Protein AF-A0A941WRL7-F1 (afdb_monomer_lite)

Structure (mmCIF, N/CA/C/O backbone):
data_AF-A0A941WRL7-F1
#
_entry.id   AF-A0A941WRL7-F1
#
loop_
_atom_site.group_PDB
_atom_site.id
_atom_site.type_symbol
_atom_site.label_atom_id
_atom_site.label_alt_id
_atom_site.label_comp_id
_atom_site.label_asym_id
_atom_site.label_entity_id
_atom_site.label_seq_id
_atom_site.pdbx_PDB_ins_code
_atom_site.Cartn_x
_atom_site.Cartn_y
_atom_site.Cartn_z
_atom_site.occupancy
_atom_site.B_iso_or_equiv
_atom_site.auth_seq_id
_atom_site.auth_comp_id
_atom_site.auth_asym_id
_atom_site.auth_atom_id
_atom_site.pdbx_PDB_model_num
ATOM 1 N N . MET A 1 1 ? -22.331 -19.727 36.267 1.00 53.69 1 MET A N 1
ATOM 2 C CA . MET A 1 1 ? -22.757 -18.586 37.110 1.00 53.69 1 MET A CA 1
ATOM 3 C C . MET A 1 1 ? -23.782 -17.773 36.330 1.00 53.69 1 MET A C 1
ATOM 5 O O . MET A 1 1 ? -23.397 -17.000 35.463 1.00 53.69 1 MET A O 1
ATOM 9 N N . THR A 1 2 ? -25.077 -18.014 36.526 1.00 61.50 2 THR A N 1
ATOM 10 C CA . THR A 1 2 ? -26.141 -17.452 35.674 1.00 61.50 2 THR A CA 1
ATOM 11 C C . THR A 1 2 ? -26.902 -16.319 36.368 1.00 61.50 2 THR A C 1
ATOM 13 O O . THR A 1 2 ? -27.129 -16.342 37.576 1.00 61.50 2 THR A O 1
ATOM 16 N N . GLY A 1 3 ? -27.272 -15.299 35.585 1.00 72.00 3 GLY A N 1
ATOM 17 C CA . GLY A 1 3 ? -28.191 -14.224 35.970 1.00 72.00 3 GLY A CA 1
ATOM 18 C C . GLY A 1 3 ? -27.521 -12.907 36.363 1.00 72.00 3 GLY A C 1
ATOM 19 O O . GLY A 1 3 ? -27.286 -12.053 35.516 1.00 72.00 3 GLY A O 1
ATOM 20 N N . LYS A 1 4 ? -27.244 -12.710 37.657 1.00 72.31 4 LYS A N 1
ATOM 21 C CA . LYS A 1 4 ? -26.890 -11.382 38.207 1.00 72.31 4 LYS A CA 1
ATOM 22 C C . LYS A 1 4 ? -25.389 -11.090 38.235 1.00 72.31 4 LYS A C 1
ATOM 24 O O . LYS A 1 4 ? -24.969 -9.980 37.933 1.00 72.31 4 LYS A O 1
ATOM 29 N N . VAL A 1 5 ? -24.577 -12.097 38.549 1.00 77.88 5 VAL A N 1
ATOM 30 C CA . VAL A 1 5 ? -23.116 -11.948 38.663 1.00 77.88 5 VAL A CA 1
ATOM 31 C C . VAL A 1 5 ? -22.481 -11.700 37.290 1.00 77.88 5 VAL A C 1
ATOM 33 O O . VAL A 1 5 ? -21.664 -10.800 37.138 1.00 77.88 5 VAL A O 1
ATOM 36 N N . ALA A 1 6 ? -22.919 -12.428 36.258 1.00 80.69 6 ALA A N 1
ATOM 37 C CA . ALA A 1 6 ? -22.448 -12.227 34.886 1.00 80.69 6 ALA A CA 1
ATOM 38 C C . ALA A 1 6 ? -22.792 -10.827 34.338 1.00 80.69 6 ALA A C 1
ATOM 40 O O . ALA A 1 6 ? -21.966 -10.212 33.667 1.00 80.69 6 ALA A O 1
ATOM 41 N N . ALA A 1 7 ? -23.977 -10.300 34.666 1.00 84.94 7 ALA A N 1
ATOM 42 C CA . ALA A 1 7 ? -24.397 -8.959 34.261 1.00 84.94 7 ALA A CA 1
ATOM 43 C C . ALA A 1 7 ? -23.538 -7.852 34.899 1.00 84.94 7 ALA A C 1
ATOM 45 O O . ALA A 1 7 ? -23.270 -6.845 34.249 1.00 84.94 7 ALA A O 1
ATOM 46 N N . LEU A 1 8 ? -23.058 -8.059 36.131 1.00 87.81 8 LEU A N 1
ATOM 47 C CA . LEU A 1 8 ? -22.186 -7.110 36.828 1.00 87.81 8 LEU A CA 1
ATOM 48 C C . LEU A 1 8 ? -20.796 -7.009 36.173 1.00 87.81 8 LEU A C 1
ATOM 50 O O . LEU A 1 8 ? -20.230 -5.924 36.065 1.00 87.81 8 LEU A O 1
ATOM 54 N N . PHE A 1 9 ? -20.254 -8.138 35.704 1.00 90.31 9 PHE A N 1
ATOM 55 C CA . PHE A 1 9 ? -18.915 -8.194 35.106 1.00 90.31 9 PHE A CA 1
ATOM 56 C C . PHE A 1 9 ? -18.885 -7.855 33.613 1.00 90.31 9 PHE A C 1
ATOM 58 O O . PHE A 1 9 ? -17.857 -7.395 33.118 1.00 90.31 9 PHE A O 1
ATOM 65 N N . ALA A 1 10 ? -19.990 -8.037 32.886 1.00 90.25 10 ALA A N 1
ATOM 66 C CA . ALA A 1 10 ? -20.079 -7.732 31.457 1.00 90.25 10 ALA A CA 1
ATOM 67 C C . ALA A 1 10 ? -19.570 -6.322 31.060 1.00 90.25 10 ALA A C 1
ATOM 69 O O . ALA A 1 10 ? -18.748 -6.242 30.139 1.00 90.25 10 ALA A O 1
ATOM 70 N N . PRO A 1 11 ? -19.970 -5.211 31.719 1.00 91.38 11 PRO A N 1
ATOM 71 C CA . PRO A 1 11 ? -19.462 -3.880 31.376 1.00 91.38 11 PRO A CA 1
ATOM 72 C C . PRO A 1 11 ? -17.969 -3.717 31.685 1.00 91.38 11 PRO A C 1
ATOM 74 O O . PRO A 1 11 ? -17.258 -3.090 30.902 1.00 91.38 11 PRO A O 1
ATOM 77 N N . ILE A 1 12 ? -17.475 -4.327 32.768 1.00 93.50 12 ILE A N 1
ATOM 78 C CA . ILE A 1 12 ? -16.055 -4.289 33.150 1.00 93.50 12 ILE A CA 1
ATOM 79 C C . ILE A 1 12 ? -15.211 -5.013 32.098 1.00 93.50 12 ILE A C 1
ATOM 81 O O . ILE A 1 12 ? -14.208 -4.478 31.633 1.00 93.50 12 ILE A O 1
ATOM 85 N N . ILE A 1 13 ? -15.650 -6.195 31.655 1.00 92.81 13 ILE A N 1
ATOM 86 C CA . ILE A 1 13 ? -14.974 -6.961 30.599 1.00 92.81 13 ILE A CA 1
ATOM 87 C C . ILE A 1 13 ? -14.979 -6.179 29.281 1.00 92.81 13 ILE A C 1
ATOM 89 O O . ILE A 1 13 ? -13.962 -6.135 28.589 1.00 92.81 13 ILE A O 1
ATOM 93 N N . LYS A 1 14 ? -16.103 -5.540 28.928 1.00 91.75 14 LYS A N 1
ATOM 94 C CA . LYS A 1 14 ? -16.195 -4.707 27.721 1.00 91.75 14 LYS A CA 1
ATOM 95 C C . LYS A 1 14 ? -15.229 -3.520 27.784 1.00 91.75 14 LYS A C 1
ATOM 97 O O . LYS A 1 14 ? -14.511 -3.278 26.818 1.00 91.75 14 LYS A O 1
ATOM 102 N N . ALA A 1 15 ? -15.179 -2.821 28.917 1.00 93.19 15 ALA A N 1
ATOM 103 C CA . ALA A 1 15 ? -14.267 -1.701 29.125 1.00 93.19 15 ALA A CA 1
ATOM 104 C C . ALA A 1 15 ? -12.798 -2.144 29.070 1.00 93.19 15 ALA A C 1
ATOM 106 O O . ALA A 1 15 ? -12.002 -1.508 28.386 1.00 93.19 15 ALA A O 1
ATOM 107 N N . ALA A 1 16 ? -12.454 -3.265 29.710 1.00 95.12 16 ALA A N 1
ATOM 108 C CA . ALA A 1 16 ? -11.101 -3.815 29.690 1.00 95.12 16 ALA A CA 1
ATOM 109 C C . ALA A 1 16 ? -10.652 -4.188 28.268 1.00 95.12 16 ALA A C 1
ATOM 111 O O . ALA A 1 16 ? -9.557 -3.812 27.858 1.00 95.12 16 ALA A O 1
ATOM 112 N N . LYS A 1 17 ? -11.520 -4.846 27.482 1.00 95.56 17 LYS A N 1
ATOM 113 C CA . LYS A 1 17 ? -11.249 -5.155 26.067 1.00 95.56 17 LYS A CA 1
ATOM 114 C C . LYS A 1 17 ? -10.972 -3.897 25.247 1.00 95.56 17 LYS A C 1
ATOM 116 O O . LYS A 1 17 ? -10.029 -3.894 24.466 1.00 95.56 17 LYS A O 1
ATOM 121 N N . LEU A 1 18 ? -11.770 -2.841 25.421 1.00 96.12 18 LEU A N 1
ATOM 122 C CA . LEU A 1 18 ? -11.559 -1.578 24.710 1.00 96.12 18 LEU A CA 1
ATOM 123 C C . LEU A 1 18 ? -10.278 -0.864 25.167 1.00 96.12 18 LEU A C 1
ATOM 125 O O . LEU A 1 18 ? -9.572 -0.279 24.349 1.00 96.12 18 LEU A O 1
ATOM 129 N N . ALA A 1 19 ? -9.967 -0.917 26.463 1.00 96.00 19 ALA A N 1
ATOM 130 C CA . ALA A 1 19 ? -8.785 -0.287 27.045 1.00 96.00 19 ALA A CA 1
ATOM 131 C C . ALA A 1 19 ? -7.470 -0.925 26.568 1.00 96.00 19 ALA A C 1
ATOM 133 O O . ALA A 1 19 ? -6.467 -0.224 26.461 1.00 96.00 19 ALA A O 1
ATOM 134 N N . SER A 1 20 ? -7.474 -2.216 26.213 1.00 96.88 20 SER A N 1
ATOM 135 C CA . SER A 1 20 ? -6.321 -2.882 25.585 1.00 96.88 20 SER A CA 1
ATOM 136 C C . SER A 1 20 ? -5.973 -2.340 24.194 1.00 96.88 20 SER A C 1
ATOM 138 O O . SER A 1 20 ? -4.889 -2.624 23.693 1.00 96.88 20 SER A O 1
ATOM 140 N N . TRP A 1 21 ? -6.863 -1.556 23.581 1.00 97.62 21 TRP A N 1
ATOM 141 C CA . TRP A 1 21 ? -6.680 -0.970 22.256 1.00 97.62 21 TRP A CA 1
ATOM 142 C C . TRP A 1 21 ? -6.835 0.552 22.307 1.00 97.62 21 TRP A C 1
ATOM 144 O O . TRP A 1 21 ? -7.894 1.038 21.920 1.00 97.62 21 TRP A O 1
ATOM 154 N N . PRO A 1 22 ? -5.856 1.334 22.793 1.00 98.12 22 PRO A N 1
ATOM 155 C CA . PRO A 1 22 ? -5.924 2.799 22.783 1.00 98.12 22 PRO A CA 1
ATOM 156 C C . PRO A 1 22 ? -6.241 3.406 21.400 1.00 98.12 22 PRO A C 1
ATOM 158 O O . PRO A 1 22 ? -6.072 2.773 20.357 1.00 98.12 22 PRO A O 1
ATOM 161 N N . VAL A 1 23 ? -6.701 4.662 21.367 1.00 98.12 23 VAL A N 1
ATOM 162 C CA . VAL A 1 23 ? -6.863 5.393 20.095 1.00 98.12 23 VAL A CA 1
ATOM 163 C C . VAL A 1 23 ? -5.519 5.426 19.361 1.00 98.12 23 VAL A C 1
ATOM 165 O O . VAL A 1 23 ? -4.481 5.685 19.966 1.00 98.12 23 VAL A O 1
ATOM 168 N N . GLY A 1 24 ? -5.537 5.114 18.064 1.00 96.94 24 GLY A N 1
ATOM 169 C CA . GLY A 1 24 ? -4.343 4.935 17.238 1.00 96.94 24 GLY A CA 1
ATOM 170 C C . GLY A 1 24 ? -3.865 3.487 17.100 1.00 96.94 24 GLY A C 1
ATOM 171 O O . GLY A 1 24 ? -3.065 3.215 16.206 1.00 96.94 24 GLY A O 1
ATOM 172 N N . SER A 1 25 ? -4.363 2.537 17.902 1.00 97.75 25 SER A N 1
ATOM 173 C CA . SER A 1 25 ? -3.988 1.127 17.741 1.00 97.75 25 SER A CA 1
ATOM 174 C C . SER A 1 25 ? -4.448 0.543 16.404 1.00 97.75 25 SER A C 1
ATOM 176 O O . SER A 1 25 ? -5.518 0.890 15.897 1.00 97.75 25 SER A O 1
ATOM 178 N N . ILE A 1 26 ? -3.651 -0.388 15.871 1.00 97.50 26 ILE A N 1
ATOM 179 C CA . ILE A 1 26 ? -3.926 -1.109 14.625 1.00 97.50 26 ILE A CA 1
ATOM 180 C C . ILE A 1 26 ? -4.298 -2.558 14.940 1.00 97.50 26 ILE A C 1
ATOM 182 O O . ILE A 1 26 ? -3.507 -3.287 15.530 1.00 97.50 26 ILE A O 1
ATOM 186 N N . TYR A 1 27 ? -5.481 -2.982 14.502 1.00 97.62 27 TYR A N 1
ATOM 187 C CA . TYR A 1 27 ? -5.936 -4.370 14.562 1.00 97.62 27 TYR A CA 1
ATOM 188 C C . TYR A 1 27 ? -5.890 -5.009 13.170 1.00 97.62 27 TYR A C 1
ATOM 190 O O . TYR A 1 27 ? -6.374 -4.420 12.201 1.00 97.62 27 TYR A O 1
ATOM 198 N N . MET A 1 28 ? -5.342 -6.224 13.079 1.00 97.56 28 MET A N 1
ATOM 199 C CA . MET A 1 28 ? -5.184 -6.983 11.833 1.00 97.56 28 MET A CA 1
ATOM 200 C C . MET A 1 28 ? -5.955 -8.305 11.919 1.00 97.56 28 MET A C 1
ATOM 202 O O . MET A 1 28 ? -5.870 -9.007 12.927 1.00 97.56 28 MET A O 1
ATOM 206 N N . SER A 1 29 ? -6.707 -8.656 10.875 1.00 97.06 29 SER A N 1
ATOM 207 C CA . SER A 1 29 ? -7.490 -9.899 10.834 1.00 97.06 29 SER A CA 1
ATOM 208 C C . SER A 1 29 ? -7.768 -10.369 9.410 1.00 97.06 29 SER A C 1
ATOM 210 O O . SER A 1 29 ? -7.893 -9.567 8.491 1.00 97.06 29 SER A O 1
ATOM 212 N N . LEU A 1 30 ? -7.943 -11.678 9.226 1.00 98.00 30 LEU A N 1
ATOM 213 C CA . LEU A 1 30 ? -8.454 -12.251 7.974 1.00 98.00 30 LEU A CA 1
ATOM 214 C C . LEU A 1 30 ? -9.970 -12.051 7.803 1.00 98.00 30 LEU A C 1
ATOM 216 O O . LEU A 1 30 ? -10.504 -12.289 6.724 1.00 98.00 30 LEU A O 1
ATOM 220 N N . GLN A 1 31 ? -10.675 -11.601 8.845 1.00 97.06 31 GLN A N 1
ATOM 221 C CA . GLN A 1 31 ? -12.114 -11.354 8.791 1.00 97.06 31 GLN A CA 1
ATOM 222 C C . GLN A 1 31 ? -12.432 -9.883 8.529 1.00 97.06 31 GLN A C 1
ATOM 224 O O . GLN A 1 31 ? -11.828 -8.980 9.105 1.00 97.06 31 GLN A O 1
ATOM 229 N N . ALA A 1 32 ? -13.444 -9.646 7.691 1.00 96.38 32 ALA A N 1
ATOM 230 C CA . ALA A 1 32 ? -13.886 -8.306 7.314 1.00 96.38 32 ALA A CA 1
ATOM 231 C C . ALA A 1 32 ? -14.621 -7.553 8.439 1.00 96.38 32 ALA A C 1
ATOM 233 O O . ALA A 1 32 ? -14.905 -6.364 8.282 1.00 96.38 32 ALA A O 1
ATOM 234 N N . THR A 1 33 ? -14.945 -8.235 9.538 1.00 96.88 33 THR A N 1
ATOM 235 C CA . THR A 1 33 ? -15.678 -7.704 10.690 1.00 96.88 33 THR A CA 1
ATOM 236 C C . THR A 1 33 ? -14.950 -6.515 11.316 1.00 96.88 33 THR A C 1
ATOM 238 O O . THR A 1 33 ? -13.755 -6.586 11.601 1.00 96.88 33 THR A O 1
ATOM 241 N N . SER A 1 34 ? -15.677 -5.419 11.547 1.00 96.81 34 SER A N 1
ATOM 242 C CA . SER A 1 34 ? -15.127 -4.247 12.232 1.00 96.81 34 SER A CA 1
ATOM 243 C C . SER A 1 34 ? -14.773 -4.586 13.685 1.00 96.81 34 SER A C 1
ATOM 245 O O . SER A 1 34 ? -15.607 -5.167 14.384 1.00 96.81 34 SER A O 1
ATOM 247 N N . PRO A 1 35 ? -13.609 -4.160 14.207 1.00 97.75 35 PRO A N 1
ATOM 248 C CA . PRO A 1 35 ? -13.257 -4.382 15.608 1.00 97.75 35 PRO A CA 1
ATOM 249 C C . PRO A 1 35 ? -14.214 -3.692 16.585 1.00 97.75 35 PRO A C 1
ATOM 251 O O . PRO A 1 35 ? -14.285 -4.093 17.746 1.00 97.75 35 PRO A O 1
ATOM 254 N N . ALA A 1 36 ? -15.018 -2.727 16.120 1.00 97.25 36 ALA A N 1
ATOM 255 C CA . ALA A 1 36 ? -16.087 -2.117 16.907 1.00 97.25 36 ALA A CA 1
ATOM 256 C C . ALA A 1 36 ? -17.061 -3.162 17.480 1.00 97.25 36 ALA A C 1
ATOM 258 O O . ALA A 1 36 ? -17.531 -3.016 18.609 1.00 97.25 36 ALA A O 1
ATOM 259 N N . THR A 1 37 ? -17.331 -4.253 16.754 1.00 96.12 37 THR A N 1
ATOM 260 C CA . THR A 1 37 ? -18.221 -5.323 17.236 1.00 96.12 37 THR A CA 1
ATOM 261 C C . THR A 1 37 ? -17.545 -6.239 18.260 1.00 96.12 37 THR A C 1
ATOM 263 O O . THR A 1 37 ? -18.233 -6.920 19.016 1.00 96.12 37 THR A O 1
ATOM 266 N N . LEU A 1 38 ? -16.208 -6.273 18.289 1.00 95.00 38 LEU A N 1
ATOM 267 C CA . LEU A 1 38 ? -15.410 -7.144 19.161 1.00 95.00 38 LEU A CA 1
ATOM 268 C C . LEU A 1 38 ? -14.996 -6.439 20.458 1.00 95.00 38 LEU A C 1
ATOM 270 O O . LEU A 1 38 ? -15.036 -7.036 21.539 1.00 95.00 38 LEU A O 1
ATOM 274 N N . PHE A 1 39 ? -14.595 -5.173 20.339 1.00 95.81 39 PHE A N 1
ATOM 275 C CA . PHE A 1 39 ? -13.977 -4.389 21.407 1.00 95.81 39 PHE A CA 1
ATOM 276 C C . PHE A 1 39 ? -14.786 -3.136 21.774 1.00 95.81 39 PHE A C 1
ATOM 278 O O . PHE A 1 39 ? -14.613 -2.610 22.867 1.00 95.81 39 PHE A O 1
ATOM 285 N N . GLY A 1 40 ? -15.704 -2.673 20.921 1.00 95.81 40 GLY A N 1
ATOM 286 C CA . GLY A 1 40 ? -16.304 -1.338 21.027 1.00 95.81 40 GLY A CA 1
ATOM 287 C C . GLY A 1 40 ? -15.427 -0.259 20.382 1.00 95.81 40 GLY A C 1
ATOM 288 O O . GLY A 1 40 ? -14.492 -0.571 19.648 1.00 95.81 40 GLY A O 1
ATOM 289 N N . GLY A 1 41 ? -15.723 1.013 20.662 1.00 96.62 41 GLY A N 1
ATOM 290 C CA . GLY A 1 41 ? -15.031 2.154 20.050 1.00 96.62 41 GLY A CA 1
ATOM 291 C C . GLY A 1 41 ? -15.380 2.365 18.572 1.00 96.62 41 GLY A C 1
ATOM 292 O O . GLY A 1 41 ? -16.252 1.690 18.019 1.00 96.62 41 GLY A O 1
ATOM 293 N N . THR A 1 42 ? -14.679 3.304 17.942 1.00 98.12 42 THR A N 1
ATOM 294 C CA . THR A 1 42 ? -14.812 3.643 16.518 1.00 98.12 42 THR A CA 1
ATOM 295 C C . THR A 1 42 ? -13.530 3.278 15.781 1.00 98.12 42 THR A C 1
ATOM 297 O O . THR A 1 42 ? -12.427 3.546 16.259 1.00 98.12 42 THR A O 1
ATOM 300 N N . TRP A 1 43 ? -13.676 2.644 14.618 1.00 98.44 43 TRP A N 1
ATOM 301 C CA . TRP A 1 43 ? -12.569 2.078 13.854 1.00 98.44 43 TRP A CA 1
ATOM 302 C C . TRP A 1 43 ? -12.704 2.403 12.373 1.00 98.44 43 TRP A C 1
ATOM 304 O O . TRP A 1 43 ? -13.803 2.384 11.821 1.00 98.44 43 TRP A O 1
ATOM 314 N N . GLU A 1 44 ? -11.570 2.634 11.727 1.00 97.69 44 GLU A N 1
ATOM 315 C CA . GLU A 1 44 ? -11.468 2.969 10.309 1.00 97.69 44 GLU A CA 1
ATOM 316 C C . GLU A 1 44 ? -10.573 1.953 9.592 1.00 97.69 44 GLU A C 1
ATOM 318 O O . GLU A 1 44 ? -9.539 1.557 10.131 1.00 97.69 44 GLU A O 1
ATOM 323 N N . ARG A 1 45 ? -10.947 1.527 8.378 1.00 96.88 45 ARG A N 1
ATOM 324 C CA . ARG A 1 45 ? -10.078 0.680 7.545 1.00 96.88 45 ARG A CA 1
ATOM 325 C C . ARG A 1 45 ? -8.886 1.483 7.050 1.00 96.88 45 ARG A C 1
ATOM 327 O O . ARG A 1 45 ? -9.064 2.547 6.468 1.00 96.88 45 ARG A O 1
ATOM 334 N N . ILE A 1 46 ? -7.689 0.934 7.212 1.00 96.50 46 ILE A N 1
ATOM 335 C CA . ILE A 1 46 ? -6.441 1.575 6.789 1.00 96.50 46 ILE A CA 1
ATOM 336 C C . ILE A 1 46 ? -5.635 0.668 5.861 1.00 96.50 46 ILE A C 1
ATOM 338 O O . ILE A 1 46 ? -5.927 -0.518 5.728 1.00 96.50 46 ILE A O 1
ATOM 342 N N . ALA A 1 47 ? -4.602 1.238 5.233 1.00 92.50 47 ALA A N 1
ATOM 343 C CA . ALA A 1 47 ? -3.591 0.505 4.469 1.00 92.50 47 ALA A CA 1
ATOM 344 C C . ALA A 1 47 ? -4.161 -0.426 3.373 1.00 92.50 47 ALA A C 1
ATOM 346 O O . ALA A 1 47 ? -3.565 -1.444 3.029 1.00 92.50 47 ALA A O 1
ATOM 347 N N . ASN A 1 48 ? -5.301 -0.061 2.771 1.00 93.31 48 ASN A N 1
ATOM 348 C CA . ASN A 1 48 ? -5.851 -0.790 1.627 1.00 93.31 48 ASN A CA 1
ATOM 349 C C . ASN A 1 48 ? -4.818 -0.814 0.489 1.00 93.31 48 ASN A C 1
ATOM 351 O O . ASN A 1 48 ? -4.368 0.245 0.040 1.00 93.31 48 ASN A O 1
ATOM 355 N N . GLY A 1 49 ? -4.432 -2.018 0.056 1.00 93.00 49 GLY A N 1
ATOM 356 C CA . GLY A 1 49 ? -3.419 -2.224 -0.984 1.00 93.00 49 GLY A CA 1
ATOM 357 C C . GLY A 1 49 ? -1.998 -1.811 -0.584 1.00 93.00 49 GLY A C 1
ATOM 358 O O . GLY A 1 49 ? -1.185 -1.556 -1.465 1.00 93.00 49 GLY A O 1
ATOM 359 N N . ARG A 1 50 ? -1.699 -1.692 0.717 1.00 94.38 50 ARG A N 1
ATOM 360 C CA . ARG A 1 50 ? -0.388 -1.263 1.227 1.00 94.38 50 ARG A CA 1
ATOM 361 C C . ARG A 1 50 ? 0.113 -2.215 2.305 1.00 94.38 50 ARG A C 1
ATOM 363 O O . ARG A 1 50 ? -0.677 -2.810 3.032 1.00 94.38 50 ARG A O 1
ATOM 370 N N . MET A 1 51 ? 1.430 -2.311 2.430 1.00 93.81 51 MET A N 1
ATOM 371 C CA . MET A 1 51 ? 2.077 -2.909 3.596 1.00 93.81 51 MET A CA 1
ATOM 372 C C . MET A 1 51 ? 2.346 -1.838 4.656 1.00 93.81 51 MET A C 1
ATOM 374 O O . MET A 1 51 ? 2.516 -0.663 4.325 1.00 93.81 51 MET A O 1
ATOM 378 N N . LEU A 1 52 ? 2.381 -2.238 5.926 1.00 95.38 52 LEU A N 1
ATOM 379 C CA . LEU A 1 52 ? 2.831 -1.361 7.003 1.00 95.38 52 LEU A CA 1
ATOM 380 C C . LEU A 1 52 ? 4.358 -1.384 7.067 1.00 95.38 52 LEU A C 1
ATOM 382 O O . LEU A 1 52 ? 4.968 -2.448 6.987 1.00 95.38 52 LEU A O 1
ATOM 386 N N . ILE A 1 53 ? 4.951 -0.210 7.252 1.00 95.44 53 ILE A N 1
ATOM 387 C CA . ILE A 1 53 ? 6.376 -0.036 7.531 1.00 95.44 53 ILE A CA 1
ATOM 388 C C . ILE A 1 53 ? 6.531 0.661 8.882 1.00 95.44 53 ILE A C 1
ATOM 390 O O . ILE A 1 53 ? 5.642 1.404 9.308 1.00 95.44 53 ILE A O 1
ATOM 394 N N . GLY A 1 54 ? 7.633 0.382 9.579 1.00 96.88 54 GLY A N 1
ATOM 395 C CA . GLY A 1 54 ? 7.950 1.056 10.835 1.00 96.88 54 GLY A CA 1
ATOM 396 C C . GLY A 1 54 ? 8.136 2.551 10.594 1.00 96.88 54 GLY A C 1
ATOM 397 O O . GLY A 1 54 ? 8.855 2.934 9.676 1.00 96.88 54 GLY A O 1
ATOM 398 N N . ALA A 1 55 ? 7.468 3.378 11.395 1.00 97.44 55 ALA A N 1
ATOM 399 C CA . ALA A 1 55 ? 7.604 4.821 11.281 1.00 97.44 55 ALA A CA 1
ATOM 400 C C . ALA A 1 55 ? 8.936 5.298 11.878 1.00 97.44 55 ALA A C 1
ATOM 402 O O . ALA A 1 55 ? 9.366 4.802 12.922 1.00 97.44 55 ALA A O 1
ATOM 403 N N . ASP A 1 56 ? 9.534 6.307 11.252 1.00 97.56 56 ASP A N 1
ATOM 404 C CA . ASP A 1 56 ? 10.666 7.070 11.773 1.00 97.56 56 ASP A CA 1
ATOM 405 C C . ASP A 1 56 ? 10.390 8.579 11.655 1.00 97.56 56 ASP A C 1
ATOM 407 O O . ASP A 1 56 ? 9.359 9.004 11.134 1.00 97.56 56 ASP A O 1
ATOM 411 N N . SER A 1 57 ? 11.274 9.413 12.197 1.00 96.19 57 SER A N 1
ATOM 412 C CA . SER A 1 57 ? 11.090 10.869 12.203 1.00 96.19 57 SER A CA 1
ATOM 413 C C . SER A 1 57 ? 11.527 11.570 10.912 1.00 96.19 57 SER A C 1
ATOM 415 O O . SER A 1 57 ? 11.388 12.790 10.830 1.00 96.19 57 SER A O 1
ATOM 417 N N . ALA A 1 58 ? 12.070 10.849 9.930 1.00 95.50 58 ALA A N 1
ATOM 418 C CA . ALA A 1 58 ? 12.725 11.425 8.761 1.00 95.50 58 ALA A CA 1
ATOM 419 C C . ALA A 1 58 ? 12.121 10.924 7.442 1.00 95.50 58 ALA A C 1
ATOM 421 O O . ALA A 1 58 ? 11.456 11.684 6.741 1.00 95.50 58 ALA A O 1
ATOM 422 N N . SER A 1 59 ? 12.358 9.659 7.101 1.00 95.88 59 SER A N 1
ATOM 423 C CA . SER A 1 59 ? 11.993 9.070 5.809 1.00 95.88 59 SER A CA 1
ATOM 424 C C . SER A 1 59 ? 10.565 8.540 5.804 1.00 95.88 59 SER A C 1
ATOM 426 O O . SER A 1 59 ? 9.876 8.642 4.789 1.00 95.88 59 SER A O 1
ATOM 428 N N . TYR A 1 60 ? 10.099 8.019 6.942 1.00 97.06 60 TYR A N 1
ATOM 429 C CA . TYR A 1 60 ? 8.773 7.414 7.063 1.00 97.06 60 TYR A CA 1
ATOM 430 C C . TYR A 1 60 ? 7.990 7.965 8.262 1.00 97.06 60 TYR A C 1
ATOM 432 O O . TYR A 1 60 ? 7.675 7.213 9.189 1.00 97.06 60 TYR A O 1
ATOM 440 N N . PRO A 1 61 ? 7.617 9.262 8.264 1.00 97.12 61 PRO A N 1
ATOM 441 C CA . PRO A 1 61 ? 6.769 9.828 9.309 1.00 97.12 61 PRO A CA 1
ATOM 442 C C . PRO A 1 61 ? 5.470 9.038 9.493 1.00 97.12 61 PRO A C 1
ATOM 444 O O . PRO A 1 61 ? 4.885 8.534 8.529 1.00 97.12 61 PRO A O 1
ATOM 447 N N . ALA A 1 62 ? 4.980 8.958 10.731 1.00 95.62 62 ALA A N 1
ATOM 448 C CA . ALA A 1 62 ? 3.751 8.237 11.044 1.00 95.62 62 ALA A CA 1
ATOM 449 C C . ALA A 1 62 ? 2.566 8.749 10.202 1.00 95.62 62 ALA A C 1
ATOM 451 O O . ALA A 1 62 ? 2.259 9.939 10.188 1.00 95.62 62 ALA A O 1
ATOM 452 N N . GLY A 1 63 ? 1.889 7.833 9.506 1.00 92.88 63 GLY A N 1
ATOM 453 C CA . GLY A 1 63 ? 0.762 8.151 8.623 1.00 92.88 63 GLY A CA 1
ATOM 454 C C . GLY A 1 63 ? 1.144 8.549 7.194 1.00 92.88 63 GLY A C 1
ATOM 455 O O . GLY A 1 63 ? 0.245 8.697 6.367 1.00 92.88 63 GLY A O 1
ATOM 456 N N . SER A 1 64 ? 2.437 8.677 6.876 1.00 95.94 64 SER A N 1
ATOM 457 C CA . SER A 1 64 ? 2.893 8.828 5.490 1.00 95.94 64 SER A CA 1
ATOM 458 C C . SER A 1 64 ? 2.561 7.586 4.651 1.00 95.94 64 SER A C 1
ATOM 460 O O . SER A 1 64 ? 2.389 6.478 5.165 1.00 95.94 64 SER A O 1
ATOM 462 N N . THR A 1 65 ? 2.435 7.774 3.336 1.00 95.44 65 THR A N 1
ATOM 463 C CA . THR A 1 65 ? 2.158 6.689 2.386 1.00 95.44 65 THR A CA 1
ATOM 464 C C . THR A 1 65 ? 3.040 6.822 1.155 1.00 95.44 65 THR A C 1
ATOM 466 O O . THR A 1 65 ? 3.295 7.939 0.715 1.00 95.44 65 THR A O 1
ATOM 469 N N . GLY A 1 66 ? 3.422 5.700 0.551 1.00 94.75 66 GLY 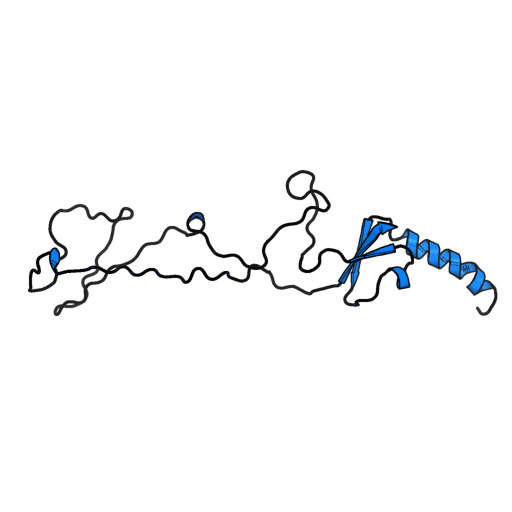A N 1
ATOM 470 C CA . GLY A 1 66 ? 4.203 5.668 -0.683 1.00 94.75 66 GLY A CA 1
ATOM 471 C C . GLY A 1 66 ? 4.281 4.259 -1.268 1.00 94.75 66 GLY A C 1
ATOM 472 O O . GLY A 1 66 ? 3.492 3.388 -0.889 1.00 94.75 66 GLY A O 1
ATOM 473 N N . GLY A 1 67 ? 5.248 4.055 -2.163 1.00 95.00 67 GLY A N 1
ATOM 474 C CA . GLY A 1 67 ? 5.486 2.792 -2.861 1.00 95.00 67 GLY A CA 1
ATOM 475 C C . GLY A 1 67 ? 4.672 2.634 -4.146 1.00 95.00 67 GLY A C 1
ATOM 476 O O . GLY A 1 67 ? 3.738 3.388 -4.419 1.00 95.00 67 GLY A O 1
ATOM 477 N N . GLU A 1 68 ? 5.034 1.624 -4.932 1.00 95.94 68 GLU A N 1
ATOM 478 C CA . GLU A 1 68 ? 4.414 1.310 -6.217 1.00 95.94 68 GLU A CA 1
ATOM 479 C C . GLU A 1 68 ? 4.209 -0.202 -6.358 1.00 95.94 68 GLU A C 1
ATOM 481 O O . GLU A 1 68 ? 5.095 -0.993 -6.043 1.00 95.94 68 GLU A O 1
ATOM 486 N N . ALA A 1 69 ? 3.032 -0.619 -6.834 1.00 96.12 69 ALA A N 1
ATOM 487 C CA . ALA A 1 69 ? 2.751 -2.038 -7.062 1.00 96.12 69 ALA A CA 1
ATOM 488 C C . ALA A 1 69 ? 3.375 -2.562 -8.364 1.00 96.12 69 ALA A C 1
ATOM 490 O O . ALA A 1 69 ? 3.644 -3.757 -8.501 1.00 96.12 69 ALA A O 1
ATOM 491 N N . LYS A 1 70 ? 3.589 -1.671 -9.333 1.00 96.75 70 LYS A N 1
ATOM 492 C CA . LYS A 1 70 ? 4.285 -1.959 -10.582 1.00 96.75 70 LYS A CA 1
ATOM 493 C C . LYS A 1 70 ? 5.258 -0.837 -10.882 1.00 96.75 70 LYS A C 1
ATOM 495 O O . LYS A 1 70 ? 4.899 0.316 -10.673 1.00 96.75 70 LYS A O 1
ATOM 500 N N . HIS A 1 71 ? 6.413 -1.197 -11.423 1.00 96.88 71 HIS A N 1
ATOM 501 C CA . HIS A 1 71 ? 7.475 -0.266 -11.773 1.00 96.88 71 HIS A CA 1
ATOM 502 C C . HIS A 1 71 ? 7.885 -0.459 -13.235 1.00 96.88 71 HIS A C 1
ATOM 504 O O . HIS A 1 71 ?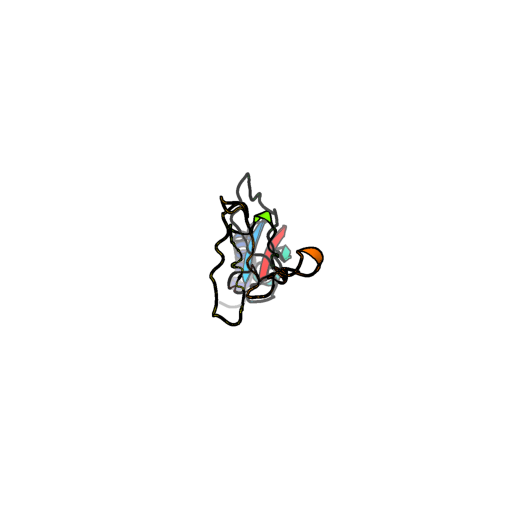 8.097 -1.591 -13.683 1.00 96.88 71 HIS A O 1
ATOM 510 N N . ALA A 1 72 ? 7.980 0.634 -13.990 1.00 95.31 72 ALA A N 1
ATOM 511 C CA . ALA A 1 72 ? 8.576 0.638 -15.321 1.00 95.31 72 ALA A CA 1
ATOM 512 C C . ALA A 1 72 ? 9.988 1.208 -15.219 1.00 95.31 72 ALA A C 1
ATOM 514 O O . ALA A 1 72 ? 10.142 2.344 -14.783 1.00 95.31 72 ALA A O 1
ATOM 515 N N . LEU A 1 73 ? 10.979 0.422 -15.647 1.00 94.25 73 LEU A N 1
ATOM 516 C CA . LEU A 1 73 ? 12.380 0.829 -15.611 1.00 94.25 73 LEU A CA 1
ATOM 517 C C . LEU A 1 73 ? 12.599 2.104 -16.429 1.00 94.25 73 LEU A C 1
ATOM 519 O O . LEU A 1 73 ? 12.104 2.232 -17.553 1.00 94.25 73 LEU A O 1
ATOM 523 N N . THR A 1 74 ? 13.379 3.012 -15.863 1.00 91.94 74 THR A N 1
ATOM 524 C CA . THR A 1 74 ? 13.852 4.242 -16.498 1.00 91.94 74 THR A CA 1
ATOM 525 C C . THR A 1 74 ? 15.233 4.046 -17.122 1.00 91.94 74 THR A C 1
ATOM 527 O O . THR A 1 74 ? 15.959 3.106 -16.798 1.00 91.94 74 THR A O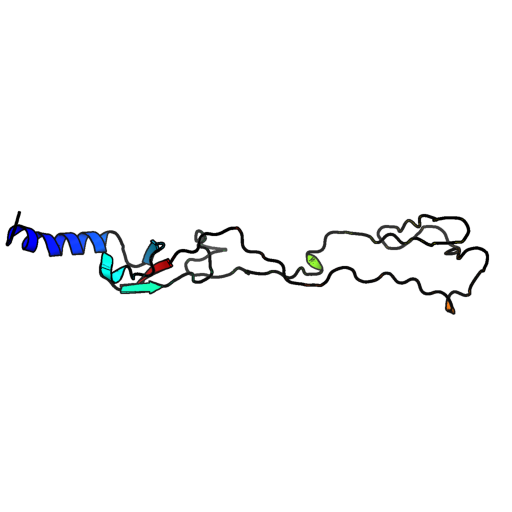 1
ATOM 530 N N . GLU A 1 75 ? 15.641 4.972 -17.994 1.00 89.00 75 GLU A N 1
ATOM 531 C CA . GLU A 1 75 ? 16.989 4.956 -18.579 1.00 89.00 75 GLU A CA 1
ATOM 532 C C . GLU A 1 75 ? 18.088 4.994 -17.506 1.00 89.00 75 GLU A C 1
ATOM 534 O O . GLU A 1 75 ? 19.101 4.313 -17.639 1.00 89.00 75 GLU A O 1
ATOM 539 N N . THR A 1 76 ? 17.869 5.721 -16.405 1.00 93.31 76 THR A N 1
ATOM 540 C CA . THR A 1 76 ? 18.823 5.825 -15.288 1.00 93.31 76 THR A CA 1
ATOM 541 C C . THR A 1 76 ? 18.967 4.543 -14.468 1.00 93.31 76 THR A C 1
ATOM 543 O O . THR A 1 76 ? 19.941 4.399 -13.733 1.00 93.31 76 THR A O 1
ATOM 546 N N . GLU A 1 77 ? 18.018 3.614 -14.583 1.00 93.44 77 GLU A N 1
ATOM 547 C CA . GLU A 1 77 ? 18.035 2.321 -13.889 1.00 93.44 77 GLU A CA 1
ATOM 548 C C . GLU A 1 77 ? 18.609 1.197 -14.765 1.00 93.44 77 GLU A C 1
ATOM 550 O O . GLU A 1 77 ? 18.766 0.070 -14.292 1.00 93.44 77 GLU A O 1
ATOM 555 N N . MET A 1 78 ? 18.947 1.478 -16.031 1.00 89.19 78 MET A N 1
ATOM 556 C CA . MET A 1 78 ? 19.556 0.489 -16.918 1.00 89.19 78 MET A CA 1
ATOM 557 C C . MET A 1 78 ? 21.045 0.297 -16.591 1.00 89.19 78 MET A C 1
ATOM 559 O O . MET A 1 78 ? 21.821 1.253 -16.660 1.00 89.19 78 MET A O 1
ATOM 563 N N . PRO A 1 79 ? 21.496 -0.937 -16.296 1.00 89.56 79 PRO A N 1
ATOM 564 C CA . PRO A 1 79 ? 22.919 -1.225 -16.185 1.00 89.56 79 PRO A CA 1
ATOM 565 C C . PRO A 1 79 ? 23.656 -0.954 -17.502 1.00 89.56 79 PRO A C 1
ATOM 567 O O . PRO A 1 79 ? 23.084 -1.052 -18.594 1.00 89.56 79 PRO A O 1
ATOM 570 N N . SER A 1 80 ? 24.959 -0.684 -17.397 1.00 88.38 80 SER A N 1
ATOM 571 C CA . SER A 1 80 ? 25.845 -0.649 -18.563 1.00 88.38 80 SER A CA 1
ATOM 572 C C . SER A 1 80 ? 25.744 -1.967 -19.334 1.00 88.38 80 SER A C 1
ATOM 574 O O . SER A 1 80 ? 25.904 -3.045 -18.759 1.00 88.38 80 SER A O 1
ATOM 576 N N . HIS A 1 81 ? 25.462 -1.876 -20.629 1.00 83.19 81 HIS A N 1
ATOM 577 C CA . HIS A 1 81 ? 25.327 -3.007 -21.538 1.00 83.19 81 HIS A CA 1
ATOM 578 C C . HIS A 1 81 ? 25.862 -2.619 -22.919 1.00 83.19 81 HIS A C 1
ATOM 580 O O . HIS A 1 81 ? 26.081 -1.442 -23.204 1.00 83.19 81 HIS A O 1
ATOM 586 N N . ASN A 1 82 ? 26.075 -3.607 -23.784 1.00 72.19 82 ASN A N 1
ATOM 587 C CA . ASN A 1 82 ? 26.462 -3.388 -25.170 1.00 72.19 82 ASN A CA 1
ATOM 588 C C . ASN A 1 82 ? 25.598 -4.228 -26.115 1.00 72.19 82 ASN A C 1
ATOM 590 O O . ASN A 1 82 ? 24.903 -5.163 -25.713 1.00 72.19 82 ASN A O 1
ATOM 594 N N . HIS A 1 83 ? 25.654 -3.877 -27.393 1.00 72.94 83 HIS A N 1
ATOM 595 C CA . HIS A 1 83 ? 25.087 -4.671 -28.466 1.00 72.94 83 HIS A CA 1
ATOM 596 C C . HIS A 1 83 ? 26.233 -5.190 -29.325 1.00 72.94 83 HIS A C 1
ATOM 598 O O . HIS A 1 83 ? 27.057 -4.413 -29.798 1.00 72.94 83 HIS A O 1
ATOM 604 N N . GLY A 1 84 ? 26.281 -6.508 -29.518 1.00 63.81 84 GLY A N 1
ATOM 605 C CA . GLY A 1 84 ? 27.146 -7.104 -30.526 1.00 63.81 84 GLY A CA 1
ATOM 606 C C . GLY A 1 84 ? 26.549 -6.877 -31.909 1.00 63.81 84 GLY A C 1
ATOM 607 O O . GLY A 1 84 ? 25.341 -7.039 -32.099 1.00 63.81 84 GLY A O 1
ATOM 608 N N . VAL A 1 85 ? 27.389 -6.535 -32.877 1.00 62.84 85 VAL A N 1
ATOM 609 C CA . VAL A 1 85 ? 26.991 -6.460 -34.281 1.00 62.84 85 VAL A CA 1
ATOM 610 C C . VAL A 1 85 ? 27.706 -7.599 -35.008 1.00 62.84 85 VAL A C 1
ATOM 612 O O . VAL A 1 85 ? 28.916 -7.761 -34.886 1.00 62.84 85 VAL A O 1
ATOM 615 N N . GLN A 1 86 ? 26.954 -8.438 -35.719 1.00 53.25 86 GLN A N 1
ATOM 616 C CA . GLN A 1 86 ? 27.506 -9.522 -36.534 1.00 53.25 86 GLN A CA 1
ATOM 617 C C . GLN A 1 86 ? 27.102 -9.311 -37.985 1.00 53.25 86 GLN A C 1
ATOM 619 O O . GLN A 1 86 ? 25.929 -9.084 -38.283 1.00 53.25 86 GLN A O 1
ATOM 624 N N . GLN A 1 87 ? 28.070 -9.421 -38.887 1.00 53.16 87 GLN A N 1
ATOM 625 C CA . GLN A 1 87 ? 27.821 -9.453 -40.318 1.00 53.16 87 GLN A CA 1
ATOM 626 C C . GLN A 1 87 ? 27.815 -10.907 -40.799 1.00 53.16 87 GLN A C 1
ATOM 628 O O . GLN A 1 87 ? 28.775 -11.645 -40.579 1.00 53.16 87 GLN A O 1
ATOM 633 N N . ALA A 1 88 ? 26.747 -11.314 -41.486 1.00 46.28 88 ALA A N 1
ATOM 634 C CA . ALA A 1 88 ? 26.719 -12.562 -42.241 1.00 46.28 88 ALA A CA 1
ATOM 635 C C . ALA A 1 88 ? 27.176 -12.281 -43.682 1.00 46.28 88 ALA A C 1
ATOM 637 O O . ALA A 1 88 ? 26.459 -11.637 -44.447 1.00 46.28 88 ALA A O 1
ATOM 638 N N . GLY A 1 89 ? 28.386 -12.724 -44.032 1.00 49.72 89 GLY A N 1
ATOM 639 C CA . GLY A 1 89 ? 28.893 -12.758 -45.408 1.00 49.72 89 GLY A CA 1
ATOM 640 C C . GLY A 1 89 ? 28.950 -14.190 -45.949 1.00 49.72 89 GLY A C 1
ATOM 641 O O . GLY A 1 89 ? 28.754 -15.148 -45.201 1.00 49.72 89 GLY A O 1
ATOM 642 N N . SER A 1 90 ? 29.258 -14.346 -47.239 1.00 46.53 90 SER A N 1
ATOM 643 C CA . SER A 1 90 ? 29.453 -15.655 -47.892 1.00 46.53 90 SER A CA 1
ATOM 644 C C . SER A 1 90 ? 30.579 -16.501 -47.282 1.00 46.53 90 SER A C 1
ATOM 646 O O . SER A 1 90 ? 30.623 -17.706 -47.512 1.00 46.53 90 SER A O 1
ATOM 648 N N . ASP A 1 91 ? 31.449 -15.882 -46.478 1.00 48.25 91 ASP A N 1
ATOM 649 C CA . ASP A 1 91 ? 32.724 -16.450 -46.029 1.00 48.25 91 ASP A CA 1
ATOM 650 C C . ASP A 1 91 ? 32.732 -16.779 -44.516 1.00 48.25 91 ASP A C 1
ATOM 652 O O . ASP A 1 91 ? 33.775 -17.096 -43.947 1.00 48.25 91 ASP A O 1
ATOM 656 N N . GLY A 1 92 ? 31.566 -16.732 -43.852 1.00 48.03 92 GLY A N 1
ATOM 657 C CA . GLY A 1 92 ? 31.406 -17.009 -42.416 1.00 48.03 92 GLY A CA 1
ATOM 658 C C . GLY A 1 92 ? 31.191 -15.756 -41.552 1.00 48.03 92 GLY A C 1
ATOM 659 O O . GLY A 1 92 ? 31.238 -14.627 -42.036 1.00 48.03 92 GLY A O 1
ATOM 660 N N . ALA A 1 93 ? 30.888 -15.954 -40.264 1.00 46.44 93 ALA A N 1
ATOM 661 C CA . ALA A 1 93 ? 30.613 -14.864 -39.324 1.00 46.44 93 ALA A CA 1
ATOM 662 C C . ALA A 1 93 ? 31.919 -14.199 -38.854 1.00 46.44 93 ALA A C 1
ATOM 664 O O . ALA A 1 93 ? 32.736 -14.841 -38.196 1.00 46.44 93 ALA A O 1
ATOM 665 N N . ILE A 1 94 ? 32.094 -12.909 -39.150 1.00 50.25 94 ILE A N 1
ATOM 666 C CA . ILE A 1 94 ? 33.182 -12.084 -38.604 1.00 50.25 94 ILE A CA 1
ATOM 667 C C . ILE A 1 94 ? 32.699 -11.382 -37.318 1.00 50.25 94 ILE A C 1
ATOM 669 O O . ILE A 1 94 ? 31.711 -10.642 -37.372 1.00 50.25 94 ILE A O 1
ATOM 673 N N . PRO A 1 95 ? 33.317 -11.621 -36.143 1.00 46.00 95 PRO A N 1
ATOM 674 C CA . PRO A 1 95 ? 32.937 -10.928 -34.917 1.00 46.00 95 PRO A CA 1
ATOM 675 C C . PRO A 1 95 ? 33.381 -9.465 -34.998 1.00 46.00 95 PRO A C 1
ATOM 677 O O . PRO A 1 95 ? 34.567 -9.183 -35.145 1.00 46.00 95 PRO A O 1
ATOM 680 N N . MET A 1 96 ? 32.425 -8.540 -34.902 1.00 51.44 96 MET A N 1
ATOM 681 C CA . MET A 1 96 ? 32.717 -7.119 -34.746 1.00 51.44 96 MET A CA 1
ATOM 682 C C . MET A 1 96 ? 32.652 -6.813 -33.257 1.00 51.44 96 MET A C 1
ATOM 684 O O . MET A 1 96 ? 31.623 -7.004 -32.607 1.00 51.44 96 MET A O 1
ATOM 688 N N . GLU A 1 97 ? 33.777 -6.408 -32.699 1.00 46.81 97 GLU A N 1
ATOM 689 C CA . GLU A 1 97 ? 33.849 -5.933 -31.327 1.00 46.81 97 GLU A CA 1
ATOM 690 C C . GLU A 1 97 ? 33.629 -4.400 -31.384 1.00 46.81 97 GLU A C 1
ATOM 692 O O . GLU A 1 97 ? 33.885 -3.773 -32.412 1.00 46.81 97 GLU A O 1
ATOM 697 N N . MET A 1 98 ? 32.999 -3.797 -30.370 1.00 43.94 98 MET A N 1
ATOM 698 C CA . MET A 1 98 ? 32.734 -2.347 -30.291 1.00 43.94 98 MET A CA 1
ATOM 699 C C . MET A 1 98 ? 33.281 -1.847 -28.952 1.00 43.94 98 MET A C 1
ATOM 701 O O . MET A 1 98 ? 32.932 -2.404 -27.908 1.00 43.94 98 MET A O 1
ATOM 705 N N . GLY A 1 99 ? 34.144 -0.823 -28.970 1.00 39.25 99 GLY A N 1
ATOM 706 C CA . GLY A 1 99 ? 34.672 -0.198 -27.758 1.00 39.25 99 GLY A CA 1
ATOM 707 C C . GLY A 1 99 ? 33.548 0.406 -26.912 1.00 39.25 99 GLY A C 1
ATOM 708 O O . GLY A 1 99 ? 32.452 0.665 -27.410 1.00 39.25 99 GLY A O 1
ATOM 709 N N . LYS A 1 100 ? 33.792 0.643 -25.615 1.00 40.22 100 LYS A N 1
ATOM 710 C CA . LYS A 1 100 ? 32.754 1.119 -24.672 1.00 40.22 100 LYS A CA 1
ATOM 711 C C . LYS A 1 100 ? 32.100 2.458 -25.063 1.00 40.22 100 LYS A C 1
ATOM 713 O O . LYS A 1 100 ? 31.081 2.822 -24.491 1.00 40.22 100 LYS A O 1
ATOM 718 N N . ASP A 1 101 ? 32.727 3.207 -25.963 1.00 44.34 101 ASP A N 1
ATOM 719 C CA . ASP A 1 101 ? 32.309 4.504 -26.501 1.00 44.34 101 ASP A CA 1
ATOM 720 C C . ASP A 1 101 ? 31.838 4.416 -27.966 1.00 44.34 101 ASP A C 1
ATOM 722 O O . ASP A 1 101 ? 31.621 5.437 -28.613 1.00 44.34 101 ASP A O 1
ATOM 726 N N . GLY A 1 102 ? 31.670 3.199 -28.495 1.00 45.56 102 GLY A N 1
ATOM 727 C CA . GLY A 1 102 ? 31.287 2.958 -29.88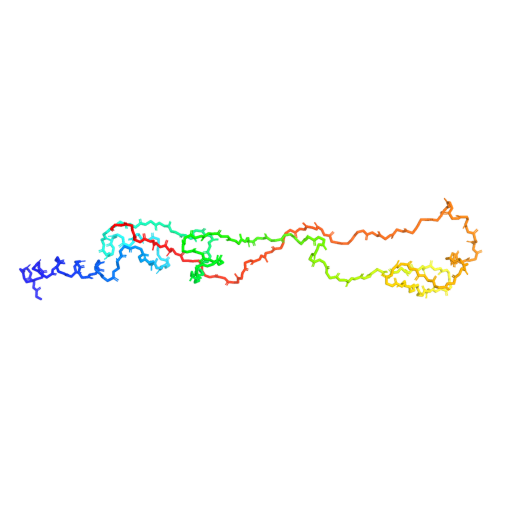3 1.00 45.56 102 GLY A CA 1
ATOM 728 C C . GLY A 1 102 ? 32.416 3.158 -30.896 1.00 45.56 102 GLY A C 1
ATOM 729 O O . GLY A 1 102 ? 32.129 3.161 -32.092 1.00 45.56 102 GLY A O 1
ATOM 730 N N . THR A 1 103 ? 33.675 3.307 -30.462 1.00 44.25 103 THR A N 1
ATOM 731 C CA . THR A 1 103 ? 34.814 3.540 -31.366 1.00 44.25 103 THR A CA 1
ATOM 732 C C . THR A 1 103 ? 35.782 2.350 -31.435 1.00 44.25 103 THR A C 1
ATOM 734 O O . THR A 1 103 ? 35.951 1.605 -30.468 1.00 44.25 103 THR A O 1
ATOM 737 N N . TYR A 1 104 ? 36.392 2.159 -32.612 1.00 47.94 104 TYR A N 1
ATOM 738 C CA . TYR A 1 104 ? 37.530 1.264 -32.878 1.00 47.94 104 TYR A CA 1
ATOM 739 C C . TYR A 1 104 ? 38.733 2.107 -33.315 1.00 47.94 104 TYR A C 1
ATOM 741 O O . TYR A 1 104 ? 38.562 3.090 -34.031 1.00 47.94 104 TYR A O 1
ATOM 749 N N . GLN A 1 105 ? 39.939 1.758 -32.856 1.00 46.28 105 GLN A N 1
ATOM 750 C CA . GLN A 1 105 ? 41.135 2.620 -32.898 1.00 46.28 105 GLN A CA 1
ATOM 751 C C . GLN A 1 105 ? 41.910 2.630 -34.230 1.00 46.28 105 GLN A C 1
ATOM 753 O O . GLN A 1 105 ? 43.116 2.886 -34.249 1.00 46.28 105 GLN A O 1
ATOM 758 N N . ASN A 1 106 ? 41.267 2.348 -35.358 1.00 43.19 106 ASN A N 1
ATOM 759 C CA . ASN A 1 106 ? 41.967 2.274 -36.632 1.00 43.19 106 ASN A CA 1
ATOM 760 C C . ASN A 1 106 ? 41.008 2.622 -37.768 1.00 43.19 106 ASN A C 1
ATOM 762 O O . ASN A 1 106 ? 39.976 1.973 -37.933 1.00 43.19 106 ASN A O 1
ATOM 766 N N . ASP A 1 107 ? 41.361 3.654 -38.532 1.00 41.19 107 ASP A N 1
ATOM 767 C CA . ASP A 1 107 ? 40.659 4.030 -39.751 1.00 41.19 107 ASP A CA 1
ATOM 768 C C . ASP A 1 107 ? 40.646 2.855 -40.749 1.00 41.19 107 ASP A C 1
ATOM 77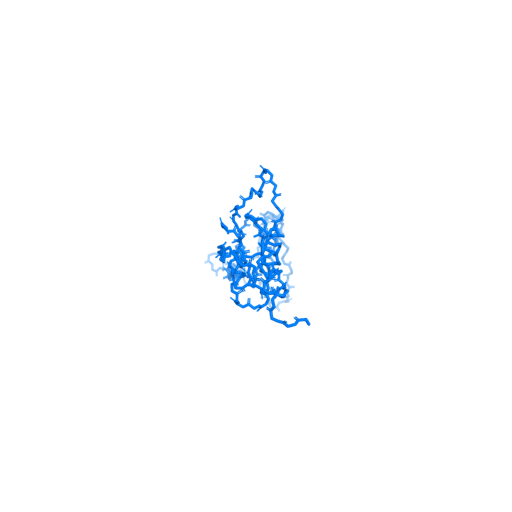0 O O . ASP A 1 107 ? 41.645 2.154 -40.899 1.00 41.19 107 ASP A O 1
ATOM 774 N N . GLU A 1 108 ? 39.518 2.730 -41.464 1.00 42.25 108 GLU A N 1
ATOM 775 C CA . GLU A 1 108 ? 39.315 2.012 -42.740 1.00 42.25 108 GLU A CA 1
ATOM 776 C C . GLU A 1 108 ? 38.507 0.680 -42.727 1.00 42.25 108 GLU A C 1
ATOM 778 O O . GLU A 1 108 ? 39.031 -0.428 -42.772 1.00 42.25 108 GLU A O 1
ATOM 783 N N . TYR A 1 109 ? 37.180 0.874 -42.852 1.00 41.78 109 TYR A N 1
ATOM 784 C CA . TYR A 1 109 ? 36.112 0.016 -43.416 1.00 41.78 109 TYR A CA 1
ATOM 785 C C . TYR A 1 109 ? 35.451 -1.090 -42.562 1.00 41.78 109 TYR A C 1
ATOM 787 O O . TYR A 1 109 ? 36.034 -2.113 -42.219 1.00 41.78 109 TYR A O 1
ATOM 795 N N . LEU A 1 110 ? 34.124 -0.960 -42.402 1.00 44.69 110 LEU A N 1
ATOM 796 C CA . LEU A 1 110 ? 33.192 -2.088 -42.255 1.00 44.69 110 LEU A CA 1
ATOM 797 C C . LEU A 1 110 ? 33.160 -2.857 -43.593 1.00 44.69 110 LEU A C 1
ATOM 799 O O . LEU A 1 110 ? 32.565 -2.391 -44.566 1.00 44.69 110 LEU A O 1
ATOM 803 N N . SER A 1 111 ? 33.862 -3.990 -43.679 1.00 41.50 111 SER A N 1
ATOM 804 C CA . SER A 1 111 ? 34.011 -4.771 -44.918 1.00 41.50 111 SER A CA 1
ATOM 805 C C . SER A 1 111 ? 32.770 -5.621 -45.229 1.00 41.50 111 SER A C 1
ATOM 807 O O . SER A 1 111 ? 32.603 -6.724 -44.710 1.00 41.50 111 SER A O 1
ATOM 809 N N . PHE A 1 112 ? 31.906 -5.144 -46.132 1.00 49.62 112 PHE A N 1
ATOM 810 C CA . PHE A 1 112 ? 30.717 -5.863 -46.612 1.00 49.62 112 PHE A CA 1
ATOM 811 C C . PHE A 1 112 ? 31.029 -6.938 -47.676 1.00 49.62 112 PHE A C 1
ATOM 813 O O . PHE A 1 112 ? 30.476 -6.907 -48.770 1.00 49.62 112 PHE A O 1
ATOM 820 N N . GLY A 1 113 ? 31.908 -7.905 -47.384 1.00 43.16 113 GLY A N 1
ATOM 821 C CA . GLY A 1 113 ? 32.216 -9.010 -48.309 1.00 43.16 113 GLY A CA 1
ATOM 822 C C . GLY A 1 113 ? 32.726 -8.548 -49.686 1.00 43.16 113 GLY A C 1
ATOM 823 O O . GLY A 1 113 ? 33.116 -7.398 -49.869 1.00 43.16 113 GLY A O 1
ATOM 824 N N . THR A 1 114 ? 32.728 -9.441 -50.681 1.00 42.34 114 THR A N 1
ATOM 825 C CA . THR A 1 114 ? 33.313 -9.242 -52.031 1.00 42.34 114 THR A CA 1
ATOM 826 C C . THR A 1 114 ? 32.636 -8.165 -52.898 1.00 42.34 114 THR A C 1
ATOM 828 O O . THR A 1 114 ? 32.867 -8.088 -54.104 1.00 42.34 114 THR A O 1
ATOM 831 N N . SER A 1 115 ? 31.803 -7.302 -52.318 1.00 42.72 115 SER A N 1
ATOM 832 C CA . SER A 1 115 ? 31.198 -6.153 -52.985 1.00 42.72 115 SER A CA 1
ATOM 833 C C . SER A 1 115 ? 31.254 -4.933 -52.074 1.00 42.72 115 SER A C 1
ATOM 835 O O . SER A 1 115 ? 30.454 -4.780 -51.155 1.00 42.72 115 SER A O 1
ATOM 837 N N . VAL A 1 116 ? 32.188 -4.027 -52.371 1.00 46.78 116 VAL A N 1
ATOM 838 C CA . VAL A 1 116 ? 32.248 -2.699 -51.754 1.00 46.78 116 VAL A CA 1
ATOM 839 C C . VAL A 1 116 ? 31.015 -1.918 -52.205 1.00 46.78 116 VAL A C 1
ATOM 841 O O . VAL A 1 116 ? 30.949 -1.422 -53.330 1.00 46.78 116 VAL A O 1
ATOM 844 N N . LYS A 1 117 ? 30.005 -1.849 -51.342 1.00 46.50 117 LYS A N 1
ATOM 845 C CA . LYS A 1 117 ? 28.846 -0.981 -51.532 1.00 46.50 117 LYS A CA 1
ATOM 846 C C . LYS A 1 117 ? 29.156 0.403 -50.953 1.00 46.50 117 LYS A C 1
ATOM 848 O O . LYS A 1 117 ? 29.689 0.467 -49.844 1.00 46.50 117 LYS A 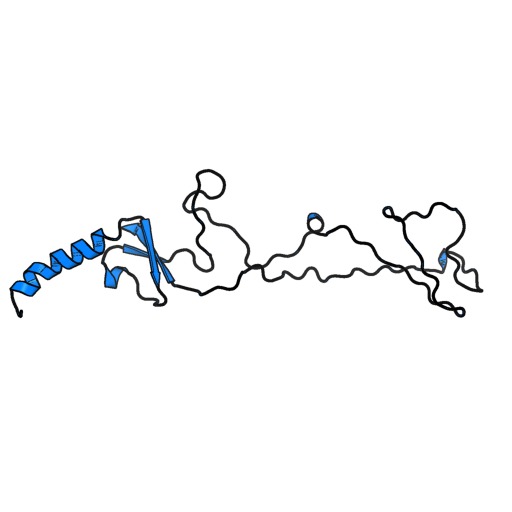O 1
ATOM 853 N N . PRO A 1 118 ? 28.863 1.509 -51.667 1.00 46.72 118 PRO A N 1
ATOM 854 C CA . PRO A 1 118 ? 28.971 2.848 -51.093 1.00 46.72 118 PRO A CA 1
ATOM 855 C C . PRO A 1 118 ? 28.162 2.914 -49.794 1.00 46.72 118 PRO A C 1
ATOM 857 O O . PRO A 1 118 ? 27.069 2.362 -49.735 1.00 46.72 118 PRO A O 1
ATOM 860 N N . PHE A 1 119 ? 28.655 3.613 -48.768 1.00 46.28 119 PHE A N 1
ATOM 861 C CA . PHE A 1 119 ? 27.972 3.724 -47.466 1.00 46.28 119 PHE A CA 1
ATOM 862 C C . PHE A 1 119 ? 26.512 4.209 -47.590 1.00 46.28 119 PHE A C 1
ATOM 864 O O . PHE A 1 119 ? 25.663 3.843 -46.788 1.00 46.28 119 PHE A O 1
ATOM 871 N N . ALA A 1 120 ? 26.203 4.964 -48.650 1.00 47.69 120 ALA A N 1
ATOM 872 C CA . ALA A 1 120 ? 24.852 5.398 -49.005 1.00 47.69 120 ALA A CA 1
ATOM 873 C C . ALA A 1 120 ? 23.859 4.249 -49.311 1.00 47.69 120 ALA A C 1
ATOM 875 O O . ALA A 1 120 ? 22.656 4.494 -49.330 1.00 47.69 120 ALA A O 1
ATOM 876 N N . GLU A 1 121 ? 24.332 3.018 -49.542 1.00 45.09 121 GLU A N 1
ATOM 877 C CA . GLU A 1 121 ? 23.518 1.830 -49.858 1.00 45.09 121 GLU A CA 1
ATOM 878 C C . GLU A 1 121 ? 23.447 0.800 -48.708 1.00 45.09 121 GLU A C 1
ATOM 880 O O . GLU A 1 121 ? 22.694 -0.170 -48.812 1.00 45.09 121 GLU A O 1
ATOM 885 N N . SER A 1 122 ? 24.182 0.992 -47.602 1.00 49.69 122 SER A N 1
ATOM 886 C CA . SER A 1 122 ? 24.261 0.032 -46.485 1.00 49.69 122 SER A CA 1
ATOM 887 C C . SER A 1 122 ? 23.658 0.611 -45.201 1.00 49.69 122 SER A C 1
ATOM 889 O O . SER A 1 122 ? 24.118 1.630 -44.699 1.00 49.69 122 SER A O 1
ATOM 891 N N . THR A 1 123 ? 22.649 -0.051 -44.620 1.00 49.50 123 THR A N 1
ATOM 892 C CA . THR A 1 123 ? 22.070 0.331 -43.314 1.00 49.50 123 THR A CA 1
ATOM 893 C C . THR A 1 123 ? 22.414 -0.715 -42.251 1.00 49.50 123 THR A C 1
ATOM 895 O O . THR A 1 123 ? 22.030 -1.875 -42.384 1.00 49.50 123 THR A O 1
ATOM 898 N N . ILE A 1 124 ? 23.097 -0.309 -41.174 1.00 58.38 124 ILE A N 1
ATOM 899 C CA . ILE A 1 124 ? 23.288 -1.131 -39.966 1.00 58.38 124 ILE A CA 1
ATOM 900 C C . ILE A 1 124 ? 22.165 -0.787 -38.986 1.00 58.38 124 ILE A C 1
ATOM 902 O O . ILE A 1 124 ? 22.100 0.329 -38.476 1.00 58.38 124 ILE A O 1
ATOM 906 N N . LEU A 1 125 ? 21.266 -1.739 -38.732 1.00 56.62 125 LEU A N 1
ATOM 907 C CA . LEU A 1 125 ? 20.141 -1.562 -37.812 1.00 56.62 125 LEU A CA 1
ATOM 908 C C . LEU A 1 125 ? 20.444 -2.242 -36.474 1.00 56.62 125 LEU A C 1
ATOM 910 O O . LEU A 1 125 ? 20.403 -3.467 -36.371 1.00 56.62 125 LEU A O 1
ATOM 914 N N . ILE A 1 126 ? 20.690 -1.448 -35.431 1.00 65.00 126 ILE A N 1
ATOM 915 C CA . ILE A 1 126 ? 20.632 -1.915 -34.041 1.00 65.00 126 ILE A CA 1
ATOM 916 C C . ILE A 1 126 ? 19.217 -1.619 -33.546 1.00 65.00 126 ILE A C 1
ATOM 918 O O . ILE A 1 126 ? 18.854 -0.474 -33.290 1.00 65.00 126 ILE A O 1
ATOM 922 N N . SER A 1 127 ? 18.378 -2.650 -33.485 1.00 67.81 127 SER A N 1
ATOM 923 C CA . SER A 1 127 ? 16.992 -2.511 -33.035 1.00 67.81 127 SER A CA 1
ATOM 924 C C . SER A 1 127 ? 16.921 -2.305 -31.523 1.00 67.81 127 SER A C 1
ATOM 926 O O . SER A 1 127 ? 17.624 -2.996 -30.781 1.00 67.81 127 SER A O 1
ATOM 928 N N . TYR A 1 128 ? 15.983 -1.478 -31.065 1.00 68.94 128 TYR A N 1
ATOM 929 C CA . TYR A 1 128 ? 15.599 -1.427 -29.656 1.00 68.94 128 TYR A CA 1
ATOM 930 C C . TYR A 1 128 ? 15.219 -2.822 -29.142 1.00 68.94 128 TYR A C 1
ATOM 932 O O . TYR A 1 128 ? 14.529 -3.591 -29.819 1.00 68.94 128 TYR A O 1
ATOM 940 N N . ARG A 1 129 ? 15.669 -3.158 -27.932 1.00 70.75 129 ARG A N 1
ATOM 941 C CA . ARG A 1 129 ? 15.261 -4.370 -27.214 1.00 70.75 129 ARG A CA 1
ATOM 942 C C . ARG A 1 129 ? 14.707 -3.958 -25.859 1.00 70.75 129 ARG A C 1
ATOM 944 O O . ARG A 1 129 ? 15.286 -3.118 -25.186 1.00 70.75 129 ARG A O 1
ATOM 951 N N . GLY A 1 130 ? 13.580 -4.556 -25.484 1.00 75.38 130 GLY A N 1
ATOM 952 C CA . GLY A 1 130 ? 12.780 -4.133 -24.335 1.00 75.38 130 GLY A CA 1
ATOM 953 C C . GLY A 1 130 ? 11.406 -3.628 -24.773 1.00 75.38 130 GLY A C 1
ATOM 954 O O . GLY A 1 130 ? 11.200 -3.283 -25.932 1.00 75.38 130 GLY A O 1
ATOM 955 N N . GLY A 1 131 ? 10.441 -3.653 -23.854 1.00 82.56 131 GLY A N 1
ATOM 956 C CA . GLY A 1 131 ? 9.050 -3.273 -24.134 1.00 82.56 131 GLY A CA 1
ATOM 957 C C . GLY A 1 131 ? 8.501 -2.177 -23.224 1.00 82.56 131 GLY A C 1
ATOM 958 O O . GLY A 1 131 ? 7.305 -1.901 -23.296 1.00 82.56 131 GLY A O 1
ATOM 959 N N . ASN A 1 132 ? 9.339 -1.618 -22.338 1.00 85.12 132 ASN A N 1
ATOM 960 C CA . ASN A 1 132 ? 8.977 -0.627 -21.313 1.00 85.12 132 ASN A CA 1
ATOM 961 C C . ASN A 1 132 ? 7.704 -0.987 -20.527 1.00 85.12 132 ASN A C 1
ATOM 963 O O . ASN A 1 132 ? 6.962 -0.119 -20.073 1.00 85.12 132 ASN A O 1
ATOM 967 N N . GLN A 1 133 ? 7.426 -2.286 -20.389 1.00 93.62 133 GLN A N 1
ATOM 968 C CA . GLN A 1 133 ? 6.259 -2.764 -19.668 1.00 93.62 133 GLN A CA 1
ATOM 969 C C . GLN A 1 133 ? 6.555 -2.743 -18.167 1.00 93.62 133 GLN A C 1
ATOM 971 O O . GLN A 1 133 ? 7.581 -3.292 -17.754 1.00 93.62 133 GLN A O 1
ATOM 976 N N . PRO A 1 134 ? 5.669 -2.161 -17.339 1.00 96.56 134 PRO A N 1
ATOM 977 C CA . PRO A 1 134 ? 5.826 -2.214 -15.896 1.00 96.56 134 PRO A CA 1
ATOM 978 C C . PRO A 1 134 ? 5.834 -3.661 -15.391 1.00 96.56 134 PRO A C 1
ATOM 980 O O . PRO A 1 134 ? 4.933 -4.443 -15.717 1.00 96.56 134 PRO A O 1
ATOM 983 N N . HIS A 1 135 ? 6.807 -4.012 -14.554 1.00 96.19 135 HIS A N 1
ATOM 984 C CA . HIS A 1 135 ? 6.863 -5.313 -13.891 1.00 96.19 135 HIS A CA 1
ATOM 985 C C . HIS A 1 135 ? 6.247 -5.241 -12.490 1.00 96.19 135 HIS A C 1
ATOM 987 O O . HIS A 1 135 ? 6.107 -4.166 -11.910 1.00 96.19 135 HIS A O 1
ATOM 993 N N . ASN A 1 136 ? 5.830 -6.393 -11.956 1.00 96.81 136 ASN A N 1
ATOM 994 C CA . ASN A 1 136 ? 5.317 -6.481 -10.590 1.00 96.81 136 ASN A CA 1
ATOM 995 C C . ASN A 1 136 ? 6.432 -6.153 -9.588 1.00 96.81 136 ASN A C 1
ATOM 997 O O . ASN A 1 136 ? 7.452 -6.838 -9.585 1.00 96.81 136 ASN A O 1
ATOM 1001 N N . ASN A 1 137 ? 6.194 -5.170 -8.722 1.00 96.62 137 ASN A N 1
ATOM 1002 C CA . ASN A 1 137 ? 7.106 -4.781 -7.645 1.00 96.62 137 ASN A CA 1
ATOM 1003 C C . ASN A 1 137 ? 6.595 -5.220 -6.256 1.00 96.62 137 ASN A C 1
ATOM 1005 O O . ASN A 1 137 ? 7.183 -4.903 -5.226 1.00 96.62 137 ASN A O 1
ATOM 1009 N N . MET A 1 138 ? 5.478 -5.956 -6.203 1.00 95.62 138 MET A N 1
ATOM 1010 C CA . MET A 1 138 ? 4.936 -6.463 -4.945 1.00 95.62 138 MET A CA 1
ATOM 1011 C C . MET A 1 138 ? 5.637 -7.767 -4.537 1.00 95.62 138 MET A C 1
ATOM 1013 O O . MET A 1 138 ? 5.592 -8.732 -5.314 1.00 95.62 138 MET A O 1
ATOM 1017 N N . PRO A 1 139 ? 6.208 -7.856 -3.318 1.00 95.00 139 PRO A N 1
ATOM 1018 C CA . PRO A 1 139 ? 6.666 -9.130 -2.772 1.00 95.00 139 PRO A CA 1
ATOM 1019 C C . PRO A 1 139 ? 5.472 -10.077 -2.554 1.00 95.00 139 PRO A C 1
ATOM 1021 O O . PRO A 1 139 ? 4.336 -9.607 -2.459 1.00 95.00 139 PRO A O 1
ATOM 1024 N N . PRO A 1 140 ? 5.683 -11.403 -2.435 1.00 96.69 140 PRO A N 1
ATOM 1025 C CA . PRO A 1 140 ? 4.625 -12.323 -2.022 1.00 96.69 140 PRO A CA 1
ATOM 1026 C C . PRO A 1 140 ? 3.957 -11.855 -0.721 1.00 96.69 140 PRO A C 1
ATOM 1028 O O . PRO A 1 140 ? 4.645 -11.525 0.245 1.00 96.69 140 PRO A O 1
ATOM 1031 N N . TYR A 1 141 ? 2.622 -11.820 -0.685 1.00 95.62 141 TYR A N 1
ATOM 1032 C CA . TYR A 1 141 ? 1.875 -11.268 0.447 1.00 95.62 141 TYR A CA 1
ATOM 1033 C C . TYR A 1 141 ? 0.629 -12.088 0.797 1.00 95.62 141 TYR A C 1
ATOM 1035 O O . TYR A 1 141 ? 0.033 -12.753 -0.048 1.00 95.62 141 TYR A O 1
ATOM 1043 N N . LEU A 1 142 ? 0.207 -11.978 2.060 1.00 96.50 142 LEU A N 1
ATOM 1044 C CA . LEU A 1 142 ? -1.122 -12.366 2.528 1.00 96.50 142 LEU A CA 1
ATOM 1045 C C . LEU A 1 142 ? -1.906 -11.091 2.842 1.00 96.50 142 LEU A C 1
ATOM 1047 O O . LEU A 1 142 ? -1.536 -10.333 3.738 1.00 96.50 142 LEU A O 1
ATOM 1051 N N . SER A 1 143 ? -2.989 -10.840 2.109 1.00 96.56 143 SER A N 1
ATOM 1052 C CA . SER A 1 143 ? -3.844 -9.682 2.368 1.00 96.56 143 SER A CA 1
ATOM 1053 C C . SER A 1 143 ? -4.708 -9.916 3.604 1.00 96.56 143 SER A C 1
ATOM 1055 O O . SER A 1 143 ? -5.458 -10.891 3.665 1.00 96.56 143 SER A O 1
ATOM 1057 N N . VAL A 1 144 ? -4.654 -8.985 4.550 1.00 97.56 144 VAL A N 1
ATOM 1058 C CA . VAL A 1 144 ? -5.497 -8.973 5.750 1.00 97.56 144 VAL A CA 1
ATOM 1059 C C . VAL A 1 144 ? -6.244 -7.647 5.850 1.00 97.56 144 VAL A C 1
ATOM 1061 O O . VAL A 1 144 ? -5.822 -6.631 5.297 1.00 97.56 144 VAL A O 1
ATOM 1064 N N . TYR A 1 145 ? -7.354 -7.639 6.578 1.00 97.88 145 TYR A N 1
ATOM 1065 C CA . TYR A 1 145 ? -8.052 -6.415 6.934 1.00 97.88 145 TYR A CA 1
ATOM 1066 C C . TYR A 1 145 ? -7.337 -5.726 8.090 1.00 97.88 145 TYR A C 1
ATOM 1068 O O . TYR A 1 145 ? -7.116 -6.329 9.141 1.00 97.88 145 TYR A O 1
ATOM 1076 N N . MET A 1 146 ? -7.004 -4.454 7.891 1.00 98.12 146 MET A N 1
ATOM 1077 C CA . MET A 1 146 ? -6.343 -3.613 8.881 1.00 98.12 146 MET A CA 1
ATOM 1078 C C . MET A 1 146 ? -7.262 -2.464 9.275 1.00 98.12 146 MET A C 1
ATOM 1080 O O . MET A 1 146 ? -7.834 -1.783 8.420 1.00 98.12 146 MET A O 1
ATOM 1084 N N . TRP A 1 147 ? -7.392 -2.249 10.576 1.00 98.25 147 TRP A N 1
ATOM 1085 C CA . TRP A 1 147 ? -8.255 -1.229 11.152 1.00 98.25 147 TRP A CA 1
ATOM 1086 C C . TRP A 1 147 ? -7.479 -0.386 12.154 1.00 98.25 147 TRP A C 1
ATOM 1088 O O . TRP A 1 147 ? -6.759 -0.943 12.977 1.00 98.25 147 TRP A O 1
ATOM 1098 N N . ARG A 1 148 ? -7.669 0.933 12.134 1.00 97.81 148 ARG A N 1
ATOM 1099 C CA . ARG A 1 148 ? -7.145 1.864 13.139 1.00 97.81 148 ARG A CA 1
ATOM 1100 C C . ARG A 1 148 ? -8.271 2.339 14.045 1.00 97.81 148 ARG A C 1
ATOM 1102 O O . ARG A 1 148 ? -9.310 2.766 13.540 1.00 97.81 148 ARG A O 1
ATOM 1109 N N . ARG A 1 149 ? -8.061 2.328 15.362 1.00 98.19 149 ARG A N 1
ATOM 1110 C CA . ARG A 1 149 ? -9.008 2.937 16.306 1.00 98.19 149 ARG A CA 1
ATOM 1111 C C . ARG A 1 149 ? -8.933 4.462 16.231 1.00 98.19 149 ARG A C 1
ATOM 1113 O O . ARG A 1 149 ? -7.849 5.022 16.383 1.00 98.19 149 ARG A O 1
ATOM 1120 N N . THR A 1 150 ? -10.069 5.124 16.044 1.00 97.75 150 THR A N 1
ATOM 1121 C CA . THR A 1 150 ? -10.170 6.591 15.943 1.00 97.75 150 THR A CA 1
ATOM 1122 C C . THR A 1 150 ? -10.836 7.240 17.156 1.00 97.75 150 THR A C 1
ATOM 1124 O O . THR A 1 150 ? -10.535 8.394 17.444 1.00 97.75 150 THR A O 1
ATOM 1127 N N . ALA A 1 151 ? -11.682 6.506 17.890 1.00 94.44 151 ALA A N 1
ATOM 1128 C CA . ALA A 1 151 ? -12.290 6.933 19.156 1.00 94.44 151 ALA A CA 1
ATOM 1129 C C . ALA A 1 151 ? -12.625 5.733 20.058 1.00 94.44 151 ALA A C 1
ATOM 1131 O O . ALA A 1 151 ? -12.810 4.604 19.545 1.00 94.44 151 ALA A O 1
#

Foldseek 3Di:
DDDDPCVVCVVVVLQVLQVVADFFRKDWAQDPDDCCVVRNADKDWDQVVHDDDDADPPPRHPPDDDDDQWDFDDPVNDDQDDDWDWDDDPVDIDTDDAPSVRDDDDDDDPDNPPDDDDPVPDDDDDDDDDDSDIDGPDDDDDDITMMGGHD

pLDDT: mean 79.6, std 21.59, range [39.25, 98.44]

Sequence (151 aa):
MTGKVAALFAPIIKAAKLASWPVGSIYMSLQATSPATLFGGTWERIANGRMLIGADSASYPAGSTGGEAKHALTETEMPSHNHGVQQAGSDGAIPMEMGKDGTYQNDEYLSFGTSVKPFAESTILISYRGGNQPHNNMPPYLSVYMWRRTA

Radius of gyration: 33.09 Å; chains: 1; bounding box: 70×30×92 Å

Secondary structure (DSSP, 8-state):
--SHHHHHHHHHHHHHHHHTS-TT-EEEESS---THHHH-S-EEE--TT-------SSSS-TT-----SEEPPPGGGPPP----EEEEETTEEEEEP--TTS--SS-S----TTS---GGG-----------PPEE-PPS----EEEEE--